Protein AF-A0A925ANL5-F1 (afdb_monomer_lite)

Structure (mmCIF, N/CA/C/O backbone):
data_AF-A0A925ANL5-F1
#
_entry.id   AF-A0A925ANL5-F1
#
loop_
_atom_site.group_PDB
_atom_site.id
_atom_site.type_symbol
_atom_site.label_atom_id
_atom_site.label_alt_id
_atom_site.label_comp_id
_atom_site.label_asym_id
_atom_site.label_entity_id
_atom_site.label_seq_id
_atom_site.pdbx_PDB_ins_code
_atom_site.Cartn_x
_atom_site.Cartn_y
_atom_site.Cartn_z
_atom_site.occupancy
_atom_site.B_iso_or_equiv
_atom_site.auth_seq_id
_atom_site.auth_comp_id
_atom_site.auth_asym_id
_atom_site.auth_atom_id
_atom_site.pdbx_PDB_model_num
ATOM 1 N N . MET A 1 1 ? -43.442 36.228 38.424 1.00 44.41 1 MET A N 1
ATOM 2 C CA . MET A 1 1 ? -43.210 36.503 36.989 1.00 44.41 1 MET A CA 1
ATOM 3 C C . MET A 1 1 ? -42.314 35.406 36.431 1.00 44.41 1 MET A C 1
ATOM 5 O O . MET A 1 1 ? -41.127 35.388 36.725 1.00 44.41 1 MET A O 1
ATOM 9 N N . LEU A 1 2 ? -42.915 34.440 35.733 1.00 44.78 2 LEU A N 1
ATOM 10 C CA . LEU A 1 2 ? -42.250 33.287 35.119 1.00 44.78 2 LEU A CA 1
ATOM 11 C C . LEU A 1 2 ? -41.487 33.746 33.868 1.00 44.78 2 LEU A C 1
ATOM 13 O O . LEU A 1 2 ? -42.100 34.280 32.947 1.00 44.78 2 LEU A O 1
ATOM 17 N N . ARG A 1 3 ? -40.163 33.559 33.829 1.00 46.84 3 ARG A N 1
ATOM 18 C CA . ARG A 1 3 ? -39.360 33.738 32.611 1.00 46.84 3 ARG A CA 1
ATOM 19 C C . ARG A 1 3 ? -39.153 32.372 31.964 1.00 46.84 3 ARG A C 1
ATOM 21 O O . ARG A 1 3 ? -38.512 31.500 32.541 1.00 46.84 3 ARG A O 1
ATOM 28 N N . ALA A 1 4 ? -39.760 32.204 30.794 1.00 45.97 4 ALA A N 1
ATOM 29 C CA . ALA A 1 4 ? -39.640 31.034 29.941 1.00 45.97 4 ALA A CA 1
ATOM 30 C C . ALA A 1 4 ? -38.192 30.872 29.450 1.00 45.97 4 ALA A C 1
ATOM 32 O O . ALA A 1 4 ? -37.615 31.806 28.892 1.00 45.97 4 ALA A O 1
ATOM 33 N N . PHE A 1 5 ? -37.615 29.690 29.655 1.00 49.34 5 PHE A N 1
ATOM 34 C CA . PHE A 1 5 ? -36.382 29.276 28.990 1.00 49.34 5 PHE A CA 1
ATOM 35 C C . PHE A 1 5 ? -36.731 28.787 27.577 1.00 49.34 5 PHE A C 1
ATOM 37 O O . PHE A 1 5 ? -37.639 27.962 27.447 1.00 49.34 5 PHE A O 1
ATOM 44 N N . PRO A 1 6 ? -36.048 29.249 26.515 1.00 53.69 6 PRO A N 1
ATOM 45 C CA . PRO A 1 6 ? -36.236 28.669 25.198 1.00 53.69 6 PRO A CA 1
ATOM 46 C C . PRO A 1 6 ? -35.629 27.262 25.183 1.00 53.69 6 PRO A C 1
ATOM 48 O O . PRO A 1 6 ? -34.429 27.077 25.382 1.00 53.69 6 PRO A O 1
ATOM 51 N N . VAL A 1 7 ? -36.487 26.268 24.962 1.00 54.06 7 VAL A N 1
ATOM 52 C CA . VAL A 1 7 ? -36.108 24.886 24.662 1.00 54.06 7 VAL A CA 1
ATOM 53 C C . VAL A 1 7 ? -35.361 24.899 23.329 1.00 54.06 7 VAL A C 1
ATOM 55 O O . VAL A 1 7 ? -35.961 25.052 22.268 1.00 54.06 7 VAL A O 1
ATOM 58 N N . VAL A 1 8 ? -34.036 24.783 23.385 1.00 48.97 8 VAL A N 1
ATOM 59 C CA . VAL A 1 8 ? -33.203 24.556 22.202 1.00 48.97 8 VAL A CA 1
ATOM 60 C C . VAL A 1 8 ? -33.367 23.089 21.822 1.00 48.97 8 VAL A C 1
ATOM 62 O O . VAL A 1 8 ? -32.787 22.197 22.438 1.00 48.97 8 VAL A O 1
ATOM 65 N N . ILE A 1 9 ? -34.223 22.842 20.836 1.00 57.41 9 ILE A N 1
ATOM 66 C CA . ILE A 1 9 ? -34.395 21.533 20.212 1.00 57.41 9 ILE A CA 1
ATOM 67 C C . ILE A 1 9 ? -33.124 21.255 19.401 1.00 57.41 9 ILE A C 1
ATOM 69 O O . ILE A 1 9 ? -32.882 21.880 18.371 1.00 57.41 9 ILE A O 1
ATOM 73 N N . LEU A 1 10 ? -32.293 20.342 19.902 1.00 51.25 10 LEU A N 1
ATOM 74 C CA . LEU A 1 10 ? -31.183 19.746 19.159 1.00 51.25 10 LEU A CA 1
ATOM 75 C C . LEU A 1 10 ? -31.754 19.020 17.927 1.00 51.25 10 LEU A C 1
ATOM 77 O O . LEU A 1 10 ? -32.623 18.162 18.104 1.00 51.25 10 LEU A O 1
ATOM 81 N N . PRO A 1 11 ? -31.306 19.309 16.692 1.00 48.97 11 PRO A N 1
ATOM 82 C CA . PRO A 1 11 ? -31.678 18.477 15.562 1.00 48.97 11 PRO A CA 1
ATOM 83 C C . PRO A 1 11 ? -30.996 17.114 15.707 1.00 48.97 11 PRO A C 1
ATOM 85 O O . PRO A 1 11 ? -29.787 17.015 15.924 1.00 48.97 11 PRO A O 1
ATOM 88 N N . ALA A 1 12 ? -31.818 16.071 15.623 1.00 44.84 12 ALA A N 1
ATOM 89 C CA . ALA A 1 12 ? -31.419 14.678 15.647 1.00 44.84 12 ALA A CA 1
ATOM 90 C C . ALA A 1 12 ? -30.286 14.405 14.647 1.00 44.84 12 ALA A C 1
ATOM 92 O O . ALA A 1 12 ? -30.310 14.858 13.504 1.00 44.84 12 ALA A O 1
ATOM 93 N N . THR A 1 13 ? -29.297 13.640 15.098 1.00 53.84 13 THR A N 1
ATOM 94 C CA . THR A 1 13 ? -28.204 13.101 14.293 1.00 53.84 13 THR A CA 1
ATOM 95 C C . THR A 1 13 ? -28.765 12.273 13.140 1.00 53.84 13 THR A C 1
ATOM 97 O O . THR A 1 13 ? -29.240 11.152 13.328 1.00 53.84 13 THR A O 1
ATOM 100 N N . GLU A 1 14 ? -28.726 12.846 11.943 1.00 45.47 14 GLU A N 1
ATOM 101 C CA . GLU A 1 14 ? -29.178 12.220 10.710 1.00 45.47 14 GLU A CA 1
ATOM 102 C C . GLU A 1 14 ? -28.151 11.159 10.286 1.00 45.47 14 GLU A C 1
ATOM 104 O O . GLU A 1 14 ? -27.047 11.453 9.817 1.00 45.47 14 GLU A O 1
ATOM 109 N N . HIS A 1 15 ? -28.499 9.896 10.521 1.00 50.53 15 HIS A N 1
ATOM 110 C CA . HIS A 1 15 ? -27.698 8.739 10.152 1.00 50.53 15 HIS A CA 1
ATOM 111 C C . HIS A 1 15 ? -27.702 8.623 8.622 1.00 50.53 15 HIS A C 1
ATOM 113 O O . HIS A 1 15 ? -28.657 8.125 8.032 1.00 50.53 15 HIS A O 1
ATOM 119 N N . ARG A 1 16 ? -26.652 9.112 7.951 1.00 48.06 16 ARG A N 1
ATOM 120 C CA . ARG A 1 16 ? -26.509 8.941 6.497 1.00 48.06 16 ARG A CA 1
ATOM 121 C C . ARG A 1 16 ? -26.263 7.458 6.176 1.00 48.06 16 ARG A C 1
ATOM 123 O O . ARG A 1 16 ? -25.228 6.936 6.599 1.00 48.06 16 ARG A O 1
ATOM 130 N N . PRO A 1 17 ? -27.141 6.766 5.426 1.00 58.94 17 PRO A N 1
ATOM 131 C CA . PRO A 1 17 ? -26.819 5.441 4.917 1.00 58.94 17 PRO A CA 1
ATOM 132 C C . PRO A 1 17 ? -25.753 5.562 3.818 1.00 58.94 17 PRO A C 1
ATOM 134 O O . PRO A 1 17 ? -25.869 6.380 2.904 1.00 58.94 17 PRO A O 1
ATOM 137 N N . LYS A 1 18 ? -24.690 4.755 3.917 1.00 55.00 18 LYS A N 1
ATOM 138 C CA . LYS A 1 18 ? -23.657 4.644 2.875 1.00 55.00 18 LYS A CA 1
ATOM 139 C C . LYS A 1 18 ? -24.292 4.062 1.599 1.00 55.00 18 LYS A C 1
ATOM 141 O O . LYS A 1 18 ? -25.116 3.151 1.714 1.00 55.00 18 LYS A O 1
ATOM 146 N N . PRO A 1 19 ? -23.934 4.549 0.396 1.00 52.97 19 PRO A N 1
ATOM 147 C CA . PRO A 1 19 ? -24.493 4.025 -0.842 1.00 52.97 19 PRO A CA 1
ATOM 148 C C . PRO A 1 19 ? -24.072 2.565 -1.021 1.00 52.97 19 PRO A C 1
ATOM 150 O O . PRO A 1 19 ? -22.887 2.245 -1.112 1.00 52.97 19 PRO A O 1
ATOM 153 N N . VAL A 1 20 ? -25.062 1.677 -1.071 1.00 55.81 20 VAL A N 1
ATOM 154 C CA . VAL A 1 20 ? -24.882 0.291 -1.493 1.00 55.81 20 VAL A CA 1
ATOM 155 C C . VAL A 1 20 ? -24.644 0.333 -2.999 1.00 55.81 20 VAL A C 1
ATOM 157 O O . VAL A 1 20 ? -25.582 0.500 -3.776 1.00 55.81 20 VAL A O 1
ATOM 160 N N . LEU A 1 21 ? -23.377 0.251 -3.412 1.00 49.31 21 LEU A N 1
ATOM 161 C CA . LEU A 1 21 ? -23.023 0.044 -4.812 1.00 49.31 21 LEU A CA 1
ATOM 162 C C . LEU A 1 21 ? -23.597 -1.308 -5.236 1.00 49.31 21 LEU A C 1
ATOM 164 O O . LEU A 1 21 ? -23.159 -2.373 -4.797 1.00 49.31 21 LEU A O 1
ATOM 168 N N . THR A 1 22 ? -24.628 -1.237 -6.067 1.00 54.09 22 THR A N 1
ATOM 169 C CA . THR A 1 22 ? -25.197 -2.351 -6.807 1.00 54.09 22 THR A CA 1
ATOM 170 C C . THR A 1 22 ? -24.072 -3.101 -7.515 1.00 54.09 22 THR A C 1
ATOM 172 O O . THR A 1 22 ? -23.389 -2.562 -8.385 1.00 54.09 22 THR A O 1
ATOM 175 N N . ARG A 1 23 ? -23.868 -4.365 -7.122 1.00 48.88 23 ARG A N 1
ATOM 176 C CA . ARG A 1 23 ? -23.028 -5.325 -7.844 1.00 48.88 23 ARG A CA 1
ATOM 177 C C . ARG A 1 23 ? -23.551 -5.433 -9.275 1.00 48.88 23 ARG A C 1
ATOM 179 O O . ARG A 1 23 ? -24.545 -6.109 -9.521 1.00 48.88 23 ARG A O 1
ATOM 186 N N . ILE A 1 24 ? -22.868 -4.785 -10.212 1.00 52.28 24 ILE A N 1
ATOM 187 C CA . ILE A 1 24 ? -22.976 -5.130 -11.624 1.00 52.28 24 ILE A CA 1
ATOM 188 C C . ILE A 1 24 ? -22.339 -6.511 -11.754 1.00 52.28 24 ILE A C 1
ATOM 190 O O . ILE A 1 24 ? -21.137 -6.689 -11.561 1.00 52.28 24 ILE A O 1
ATOM 194 N N . THR A 1 25 ? -23.179 -7.504 -12.014 1.00 51.38 25 THR A N 1
ATOM 195 C CA . THR A 1 25 ? -22.776 -8.850 -12.396 1.00 51.38 25 THR A CA 1
ATOM 196 C C . THR A 1 25 ? -22.088 -8.770 -13.756 1.00 51.38 25 THR A C 1
ATOM 198 O O . THR A 1 25 ? -22.754 -8.772 -14.790 1.00 51.38 25 THR A O 1
ATOM 201 N N . LEU A 1 26 ? -20.757 -8.663 -13.770 1.00 48.41 26 LEU A N 1
ATOM 202 C CA . LEU A 1 26 ? -19.993 -9.006 -14.962 1.00 48.41 26 LEU A CA 1
ATOM 203 C C . LEU A 1 26 ? -19.898 -10.530 -15.048 1.00 48.41 26 LEU A C 1
ATOM 205 O O . LEU A 1 26 ? -19.370 -11.204 -14.167 1.00 48.41 26 LEU A O 1
ATOM 209 N N . ASN A 1 27 ? -20.481 -11.025 -16.130 1.00 64.75 27 ASN A N 1
ATOM 210 C CA . ASN A 1 27 ? -20.468 -12.394 -16.619 1.00 64.75 27 ASN A CA 1
ATOM 211 C C . ASN A 1 27 ? -19.091 -13.073 -16.448 1.00 64.75 27 ASN A C 1
ATOM 213 O O . ASN A 1 27 ? -18.099 -12.542 -16.952 1.00 64.75 27 ASN A O 1
ATOM 217 N N . PRO A 1 28 ? -19.006 -14.266 -15.835 1.00 59.47 28 PRO A N 1
ATOM 218 C CA . PRO A 1 28 ? -17.816 -15.097 -15.909 1.00 59.47 28 PRO A CA 1
ATOM 219 C C . PRO A 1 28 ? -17.923 -15.966 -17.163 1.00 59.47 28 PRO A C 1
ATOM 221 O O . PRO A 1 28 ? -18.548 -17.021 -17.158 1.00 59.47 28 PRO A O 1
ATOM 224 N N . SER A 1 29 ? -17.360 -15.507 -18.273 1.00 54.62 29 SER A N 1
ATOM 225 C CA . SER A 1 29 ? -17.226 -16.351 -19.458 1.00 54.62 29 SER A CA 1
ATOM 226 C C . SER A 1 29 ? -16.004 -15.930 -20.248 1.00 54.62 29 SER A C 1
ATOM 228 O O . SER A 1 29 ? -16.141 -15.154 -21.184 1.00 54.62 29 SER A O 1
ATOM 230 N N . MET A 1 30 ? -14.839 -16.437 -19.840 1.00 46.59 30 MET A N 1
ATOM 231 C CA . MET A 1 30 ? -13.775 -16.954 -20.714 1.00 46.59 30 MET A CA 1
ATOM 232 C C . MET A 1 30 ? -12.852 -17.836 -19.860 1.00 46.59 30 MET A C 1
ATOM 234 O O . MET A 1 30 ? -11.753 -17.447 -19.472 1.00 46.59 30 MET A O 1
ATOM 238 N N . GLU A 1 31 ? -13.334 -19.037 -19.536 1.00 50.44 31 GLU A N 1
ATOM 239 C CA . GLU A 1 31 ? -12.447 -20.173 -19.297 1.00 50.44 31 GLU A CA 1
ATOM 240 C C . GLU A 1 31 ? -11.739 -20.517 -20.621 1.00 50.44 31 GLU A C 1
ATOM 242 O O . GLU A 1 31 ? -12.367 -20.570 -21.677 1.00 50.44 31 GLU A O 1
ATOM 247 N N . ASN A 1 32 ? -10.436 -20.787 -20.535 1.00 56.06 32 ASN A N 1
ATOM 248 C CA . ASN A 1 32 ? -9.610 -21.449 -21.551 1.00 56.06 32 ASN A CA 1
ATOM 249 C C . ASN A 1 32 ? -9.249 -20.650 -22.817 1.00 56.06 32 ASN A C 1
ATOM 251 O O . ASN A 1 32 ? -9.610 -21.015 -23.932 1.00 56.06 32 ASN A O 1
ATOM 255 N N . ALA A 1 33 ? -8.350 -19.675 -22.660 1.00 44.47 33 ALA A N 1
ATOM 256 C CA . ALA A 1 33 ? -7.337 -19.384 -23.680 1.00 44.47 33 ALA A CA 1
ATOM 257 C C . ALA A 1 33 ? -5.977 -19.914 -23.201 1.00 44.47 33 ALA A C 1
ATOM 259 O O . ALA A 1 33 ? -5.113 -19.218 -22.674 1.00 44.47 33 ALA A O 1
ATOM 260 N N . MET A 1 34 ? -5.873 -21.227 -23.342 1.00 48.62 34 MET A N 1
ATOM 261 C CA . MET A 1 34 ? -4.682 -22.059 -23.323 1.00 48.62 34 MET A CA 1
ATOM 262 C C . MET A 1 34 ? -3.493 -21.401 -24.058 1.00 48.62 34 MET A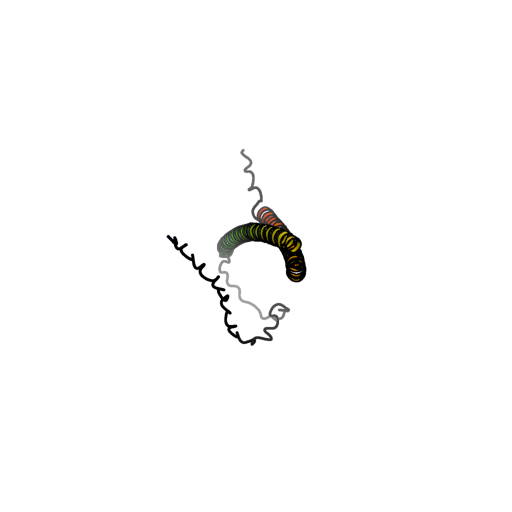 C 1
ATOM 264 O O . MET A 1 34 ? -3.609 -20.963 -25.197 1.00 48.62 34 MET A O 1
ATOM 268 N N . HIS A 1 35 ? -2.352 -21.345 -23.369 1.00 57.38 35 HIS A N 1
ATOM 269 C CA . HIS A 1 35 ? -0.992 -21.034 -23.829 1.00 57.38 35 HIS A CA 1
ATOM 270 C C . HIS A 1 35 ? -0.714 -21.068 -25.353 1.00 57.38 35 HIS A C 1
ATOM 272 O O . HIS A 1 35 ? -0.706 -22.157 -25.928 1.00 57.38 35 HIS A O 1
ATOM 278 N N . PRO A 1 36 ? -0.253 -19.962 -25.973 1.00 54.16 36 PRO A N 1
ATOM 279 C CA . PRO A 1 36 ? 0.431 -20.026 -27.262 1.00 54.16 36 PRO A CA 1
ATOM 280 C C . PRO A 1 36 ? 1.919 -19.658 -27.126 1.00 54.16 36 PRO A C 1
ATOM 282 O O . PRO A 1 36 ? 2.393 -18.750 -27.791 1.00 54.16 36 PRO A O 1
ATOM 285 N N . PHE A 1 37 ? 2.678 -20.317 -26.240 1.00 49.78 37 PHE A N 1
ATOM 286 C CA . PHE A 1 37 ? 4.130 -20.063 -26.123 1.00 49.78 37 PHE A CA 1
ATOM 287 C C . PHE A 1 37 ? 4.958 -21.318 -25.820 1.00 49.78 37 PHE A C 1
ATOM 289 O O . PHE A 1 37 ? 5.888 -21.296 -25.015 1.00 49.78 37 PHE A O 1
ATOM 296 N N . LYS A 1 38 ? 4.628 -22.450 -26.456 1.00 44.91 38 LYS A N 1
ATOM 297 C CA . LYS A 1 38 ? 5.468 -23.655 -26.403 1.00 44.91 38 LYS A CA 1
ATOM 298 C C . LYS A 1 38 ? 5.518 -24.348 -27.772 1.00 44.91 38 LYS A C 1
ATOM 300 O O . LYS A 1 38 ? 4.51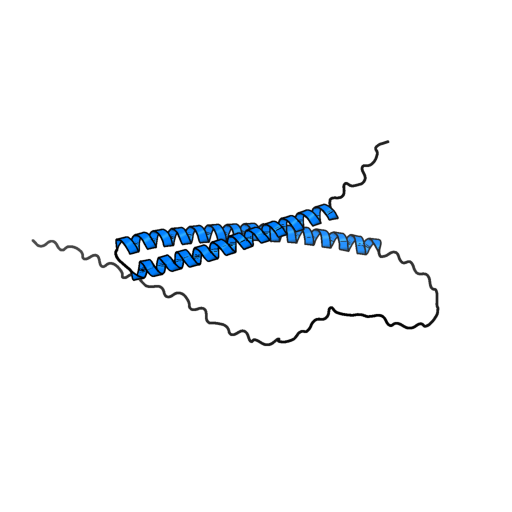1 -24.867 -28.229 1.00 44.91 38 LYS A O 1
ATOM 305 N N . GLN A 1 39 ? 6.734 -24.415 -28.327 1.00 52.22 39 GLN A N 1
ATOM 306 C CA . GLN A 1 39 ? 7.203 -25.307 -29.403 1.00 52.22 39 GLN A CA 1
ATOM 307 C C . GLN A 1 39 ? 6.835 -24.941 -30.858 1.00 52.22 39 GLN A C 1
ATOM 309 O O . GLN A 1 39 ? 5.935 -25.524 -31.450 1.00 52.22 39 GLN A O 1
ATOM 314 N N . ALA A 1 40 ? 7.633 -24.071 -31.488 1.00 43.19 40 ALA A N 1
ATOM 315 C CA . ALA A 1 40 ? 7.819 -24.090 -32.943 1.00 43.19 40 ALA A CA 1
ATOM 316 C C . ALA A 1 40 ? 9.107 -24.872 -33.252 1.00 43.19 40 ALA A C 1
ATOM 318 O O . ALA A 1 40 ? 10.199 -24.313 -33.352 1.00 43.19 40 ALA A O 1
ATOM 319 N N . LEU A 1 41 ? 8.975 -26.197 -33.299 1.00 42.62 41 LEU A N 1
ATOM 320 C CA . LEU A 1 41 ? 10.051 -27.140 -33.579 1.00 42.62 41 LEU A CA 1
ATOM 321 C C . LEU A 1 41 ? 10.109 -27.381 -35.098 1.00 42.62 41 LEU A C 1
ATOM 323 O O . LEU A 1 41 ? 9.201 -27.966 -35.674 1.00 42.62 41 LEU A O 1
ATOM 327 N N . LEU A 1 42 ? 11.167 -26.856 -35.719 1.00 40.03 42 LEU A N 1
ATOM 328 C CA . LEU A 1 42 ? 11.936 -27.427 -36.832 1.00 40.03 42 LEU A CA 1
ATOM 329 C C . LEU A 1 42 ? 11.200 -28.389 -37.798 1.00 40.03 42 LEU A C 1
ATOM 331 O O . LEU A 1 42 ? 11.128 -29.584 -37.528 1.00 40.03 42 LEU A O 1
ATOM 335 N N . ALA A 1 43 ? 10.801 -27.898 -38.980 1.00 45.88 43 ALA A N 1
ATOM 336 C CA . ALA A 1 43 ? 10.735 -28.687 -40.222 1.00 45.88 43 ALA A CA 1
ATOM 337 C C . ALA A 1 43 ? 10.502 -27.787 -41.456 1.00 45.88 43 ALA A C 1
ATOM 339 O O . ALA A 1 43 ? 9.365 -27.467 -41.786 1.00 45.88 43 ALA A O 1
ATOM 340 N N . VAL A 1 44 ? 11.561 -27.416 -42.185 1.00 49.00 44 VAL A N 1
ATOM 341 C CA . VAL A 1 44 ? 11.443 -27.04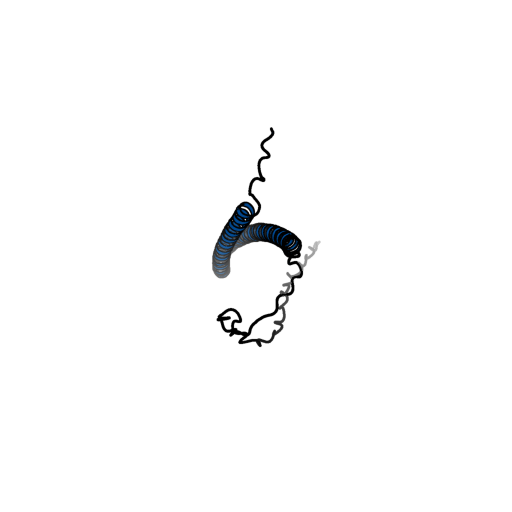5 -43.609 1.00 49.00 44 VAL A CA 1
ATOM 342 C C . VAL A 1 44 ? 12.509 -27.821 -44.369 1.00 49.00 44 VAL A C 1
ATOM 344 O O . VAL A 1 44 ? 13.701 -27.532 -44.288 1.00 49.00 44 VAL A O 1
ATOM 347 N N . ALA A 1 45 ? 12.048 -28.872 -45.043 1.00 44.97 45 ALA A N 1
ATOM 348 C CA . ALA A 1 45 ? 12.833 -29.698 -45.938 1.00 44.97 45 ALA A CA 1
ATOM 349 C C . ALA A 1 45 ? 13.130 -28.951 -47.251 1.00 44.97 45 ALA A C 1
ATOM 351 O O . ALA A 1 45 ? 12.350 -28.138 -47.738 1.00 44.97 45 ALA A O 1
ATOM 352 N N . THR A 1 46 ? 14.303 -29.262 -47.783 1.00 53.19 46 THR A N 1
ATOM 353 C CA . THR A 1 46 ? 15.025 -28.729 -48.944 1.00 53.19 46 THR A CA 1
ATOM 354 C C . THR A 1 46 ? 14.253 -28.634 -50.269 1.00 53.19 46 THR A C 1
ATOM 356 O O . THR A 1 46 ? 13.692 -29.636 -50.705 1.00 53.19 46 THR A O 1
ATOM 359 N N . ALA A 1 47 ? 14.418 -27.517 -50.999 1.00 46.38 47 ALA A N 1
ATOM 360 C CA . ALA A 1 47 ? 14.454 -27.497 -52.472 1.00 46.38 47 ALA A CA 1
ATOM 361 C C . ALA A 1 47 ? 15.177 -26.244 -53.042 1.00 46.38 47 ALA A C 1
ATOM 363 O O . ALA A 1 47 ? 14.619 -25.158 -53.129 1.00 46.38 47 ALA A O 1
ATOM 364 N N . LEU A 1 48 ? 16.457 -26.444 -53.374 1.00 56.75 48 LEU A N 1
ATOM 365 C CA . LEU A 1 48 ? 17.303 -25.859 -54.434 1.00 56.75 48 LEU A CA 1
ATOM 366 C C . LEU A 1 48 ? 16.962 -24.504 -55.137 1.00 56.75 48 LEU A C 1
ATOM 368 O O . LEU A 1 48 ? 16.023 -24.395 -55.916 1.00 56.75 48 LEU A O 1
ATOM 372 N N . THR A 1 49 ? 17.921 -23.569 -55.006 1.00 50.38 49 THR A N 1
ATOM 373 C CA . THR A 1 49 ? 18.537 -22.664 -56.023 1.00 50.38 49 THR A CA 1
ATOM 374 C C . THR A 1 49 ? 17.730 -21.601 -56.789 1.00 50.38 49 THR A C 1
ATOM 376 O O . THR A 1 49 ? 17.117 -21.899 -57.807 1.00 50.38 49 THR A O 1
ATOM 379 N N . MET A 1 50 ? 17.983 -20.324 -56.456 1.00 55.38 50 MET A N 1
ATOM 380 C CA . MET A 1 50 ? 18.343 -19.261 -57.422 1.00 55.38 50 MET A CA 1
ATOM 381 C C . MET A 1 50 ? 18.998 -18.060 -56.693 1.00 55.38 50 MET A C 1
ATOM 383 O O . MET A 1 50 ? 18.436 -17.589 -55.704 1.00 55.38 50 MET A O 1
ATOM 387 N N . PRO A 1 51 ? 20.173 -17.559 -57.132 1.00 62.75 51 PRO A N 1
ATOM 388 C CA . PRO A 1 51 ? 20.833 -16.402 -56.538 1.00 62.75 51 PRO A CA 1
ATOM 389 C C . PRO A 1 51 ? 20.435 -15.116 -57.276 1.00 62.75 51 PRO A C 1
ATOM 391 O O . PRO A 1 51 ? 20.784 -14.933 -58.441 1.00 62.75 51 PRO A O 1
ATOM 394 N N . LEU A 1 52 ? 19.759 -14.190 -56.590 1.00 53.72 52 LEU A N 1
ATOM 395 C CA . LEU A 1 52 ? 19.650 -12.810 -57.058 1.00 53.72 52 LEU A CA 1
ATOM 396 C C . LEU A 1 52 ? 19.930 -11.844 -55.909 1.00 53.72 52 LEU A C 1
ATOM 398 O O . LEU A 1 52 ? 19.163 -11.706 -54.958 1.00 53.72 52 LEU A O 1
ATOM 402 N N . ALA A 1 53 ? 21.091 -11.211 -56.022 1.00 53.91 53 ALA A N 1
ATOM 403 C CA . ALA A 1 53 ? 21.572 -10.156 -55.164 1.00 53.91 53 ALA A CA 1
ATOM 404 C C . ALA A 1 53 ? 20.650 -8.931 -55.239 1.00 53.91 53 ALA A C 1
ATOM 406 O O . ALA A 1 53 ? 20.630 -8.248 -56.257 1.00 53.91 53 ALA A O 1
ATOM 407 N N . TRP A 1 54 ? 19.965 -8.624 -54.137 1.00 55.53 54 TRP A N 1
ATOM 408 C CA . TRP A 1 54 ? 19.544 -7.268 -53.785 1.00 55.53 54 TRP A CA 1
ATOM 409 C C . TRP A 1 54 ? 19.770 -7.068 -52.284 1.00 55.53 54 TRP A C 1
ATOM 411 O O . TRP A 1 54 ? 19.020 -7.552 -51.445 1.00 55.53 54 TRP A O 1
ATOM 421 N N . ALA A 1 55 ? 20.898 -6.420 -51.994 1.00 51.59 55 ALA A N 1
ATOM 422 C CA . ALA A 1 55 ? 21.149 -5.511 -50.880 1.00 51.59 55 ALA A CA 1
ATOM 423 C C . ALA A 1 55 ? 20.291 -5.691 -49.610 1.00 51.59 55 ALA A C 1
ATOM 425 O O . ALA A 1 55 ? 19.275 -5.024 -49.422 1.00 51.59 55 ALA A O 1
ATOM 426 N N . GLN A 1 56 ? 20.778 -6.508 -48.674 1.00 48.50 56 GLN A N 1
ATOM 427 C CA . GLN A 1 56 ? 20.409 -6.388 -47.264 1.00 48.50 56 GLN A CA 1
ATOM 428 C C . GLN A 1 56 ? 21.119 -5.167 -46.669 1.00 48.50 56 GLN A C 1
ATOM 430 O O . GLN A 1 56 ? 22.247 -5.243 -46.188 1.00 48.50 56 GLN A O 1
ATOM 435 N N . SER A 1 57 ? 20.474 -4.009 -46.742 1.00 51.34 57 SER A N 1
ATOM 436 C CA . SER A 1 57 ? 20.901 -2.812 -46.015 1.00 51.34 57 SER A CA 1
ATOM 437 C C . SER A 1 57 ? 19.693 -2.041 -45.488 1.00 51.34 57 SER A C 1
ATOM 439 O O . SER A 1 57 ? 19.546 -0.844 -45.711 1.00 51.34 57 SER A O 1
ATOM 441 N N . THR A 1 58 ? 18.820 -2.732 -44.750 1.00 50.38 58 THR A N 1
ATOM 442 C CA . THR A 1 58 ? 17.743 -2.106 -43.956 1.00 50.38 58 THR A CA 1
ATOM 443 C C . THR A 1 58 ? 17.834 -2.387 -42.454 1.00 50.38 58 THR A C 1
ATOM 445 O O . THR A 1 58 ? 17.111 -1.764 -41.678 1.00 50.38 58 THR A O 1
ATOM 448 N N . ASP A 1 59 ? 18.762 -3.232 -41.998 1.00 51.62 59 ASP A N 1
ATOM 449 C CA . ASP A 1 59 ? 18.793 -3.660 -40.592 1.00 51.62 59 ASP A CA 1
ATOM 450 C C . ASP A 1 59 ? 19.292 -2.575 -39.625 1.00 51.62 59 ASP A C 1
ATOM 452 O O . ASP A 1 59 ? 18.841 -2.502 -38.484 1.00 51.62 59 ASP A O 1
ATOM 456 N N . VAL A 1 60 ? 20.153 -1.653 -40.069 1.00 53.06 60 VAL A N 1
ATOM 457 C CA . VAL A 1 60 ? 20.744 -0.618 -39.191 1.00 53.06 60 VAL A CA 1
ATOM 458 C C . VAL A 1 60 ? 19.749 0.487 -38.795 1.00 53.06 60 VAL A C 1
ATOM 460 O O . VAL A 1 60 ? 19.822 1.015 -37.685 1.00 53.06 60 VAL A O 1
ATOM 463 N N . THR A 1 61 ? 18.794 0.844 -39.660 1.00 52.88 61 THR A N 1
ATOM 464 C CA . THR A 1 61 ? 17.804 1.898 -39.353 1.00 52.88 61 THR A CA 1
ATOM 465 C C . THR A 1 61 ? 16.620 1.352 -38.549 1.00 52.88 61 THR A C 1
ATOM 467 O O . THR A 1 61 ? 16.135 2.039 -37.643 1.00 52.88 61 THR A O 1
ATOM 470 N N . SER A 1 62 ? 16.202 0.105 -38.810 1.00 59.25 62 SER A N 1
ATOM 471 C CA . SER A 1 62 ? 15.172 -0.581 -38.010 1.00 59.25 62 SER A CA 1
ATOM 472 C C . SER A 1 62 ? 15.646 -0.821 -36.575 1.00 59.25 62 SER A C 1
ATOM 474 O O . SER A 1 62 ? 14.960 -0.424 -35.637 1.00 59.25 62 SER A O 1
ATOM 476 N N . THR A 1 63 ? 16.862 -1.344 -36.388 1.00 61.16 63 THR A N 1
ATOM 477 C CA . THR A 1 63 ? 17.427 -1.609 -35.049 1.00 61.16 63 THR A CA 1
ATOM 478 C C . THR A 1 63 ? 17.658 -0.339 -34.229 1.00 61.16 63 THR A C 1
ATOM 480 O O . THR A 1 63 ? 17.404 -0.323 -33.028 1.00 61.16 63 THR A O 1
ATOM 483 N N . ARG A 1 64 ? 18.077 0.772 -34.855 1.00 61.81 64 ARG A N 1
ATOM 484 C CA . ARG A 1 64 ? 18.255 2.054 -34.149 1.00 61.81 64 ARG A CA 1
ATOM 485 C C . ARG A 1 64 ? 16.931 2.680 -33.712 1.00 61.81 64 ARG A C 1
ATOM 487 O O . ARG A 1 64 ? 16.879 3.319 -32.663 1.00 61.81 64 ARG A O 1
ATOM 494 N N . THR A 1 65 ? 15.877 2.509 -34.509 1.00 64.81 65 THR A N 1
ATOM 495 C CA . THR A 1 65 ? 14.531 2.978 -34.154 1.00 64.81 65 THR A CA 1
ATOM 496 C C . THR A 1 65 ? 13.964 2.137 -33.010 1.00 64.81 65 THR A C 1
ATOM 498 O O . THR A 1 65 ? 13.505 2.717 -32.028 1.00 64.81 65 THR A O 1
ATOM 501 N N . GLN A 1 66 ? 14.106 0.809 -33.080 1.00 69.00 66 GLN A N 1
ATOM 502 C CA . GLN A 1 66 ? 13.678 -0.142 -32.043 1.00 69.00 66 GLN A CA 1
ATOM 503 C C . GLN A 1 66 ? 14.392 0.081 -30.698 1.00 69.00 66 GLN A C 1
ATOM 505 O O . GLN A 1 66 ? 13.736 0.280 -29.680 1.00 69.00 66 GLN A O 1
ATOM 510 N N . ALA A 1 67 ? 15.720 0.228 -30.695 1.00 70.44 67 ALA A N 1
ATOM 511 C CA . ALA A 1 67 ? 16.465 0.525 -29.467 1.00 70.44 67 ALA A CA 1
ATOM 512 C C . ALA A 1 67 ? 16.079 1.885 -28.843 1.00 70.44 67 ALA A C 1
ATOM 514 O O . ALA A 1 67 ? 16.181 2.092 -27.636 1.00 70.44 67 ALA A O 1
ATOM 515 N N . SER A 1 68 ? 15.635 2.849 -29.660 1.00 73.81 68 SER A N 1
ATOM 516 C CA . SER A 1 68 ? 15.190 4.158 -29.166 1.00 73.81 68 SER A CA 1
ATOM 517 C C . SER A 1 68 ? 13.783 4.130 -28.562 1.00 73.81 68 SER A C 1
ATOM 519 O O . SER A 1 68 ? 13.478 4.968 -27.710 1.00 73.81 68 SER A O 1
ATOM 521 N N . THR A 1 69 ? 12.927 3.203 -29.006 1.00 82.12 69 THR A N 1
ATOM 522 C CA . THR A 1 69 ? 11.590 2.988 -28.441 1.00 82.12 69 THR A CA 1
ATOM 523 C C . THR A 1 69 ? 11.673 2.200 -27.142 1.00 82.12 69 THR A C 1
ATOM 525 O O . THR A 1 69 ? 11.126 2.674 -26.151 1.00 82.12 69 THR A O 1
ATOM 528 N N . GLU A 1 70 ? 12.466 1.127 -27.103 1.00 81.00 70 GLU A N 1
ATOM 529 C CA . GLU A 1 70 ? 12.723 0.325 -25.894 1.00 81.00 70 GLU A CA 1
ATOM 530 C C . GLU A 1 70 ? 13.286 1.207 -24.766 1.00 81.00 70 GLU A C 1
ATOM 532 O O . GLU A 1 70 ? 12.713 1.302 -23.686 1.00 81.00 70 GLU A O 1
ATOM 537 N N . GLN A 1 71 ? 14.286 2.049 -25.060 1.00 84.44 71 GLN A N 1
ATOM 538 C CA . GLN A 1 71 ? 14.833 2.980 -24.064 1.00 84.44 71 GLN A CA 1
ATOM 539 C C . GLN A 1 71 ? 13.797 3.976 -23.503 1.00 84.44 71 GLN A C 1
ATOM 541 O O . GLN A 1 71 ? 13.931 4.473 -22.375 1.00 84.44 71 GLN A O 1
ATOM 546 N N . ARG A 1 72 ? 12.798 4.371 -24.304 1.00 86.31 72 ARG A N 1
ATOM 547 C CA . ARG A 1 72 ? 11.723 5.268 -23.848 1.00 86.31 72 ARG A CA 1
ATOM 548 C C . ARG A 1 72 ? 10.727 4.525 -22.967 1.00 86.31 72 ARG A C 1
ATOM 550 O O . ARG A 1 72 ? 10.234 5.139 -22.019 1.00 86.31 72 ARG A O 1
ATOM 557 N N . GLU A 1 73 ? 10.459 3.265 -23.282 1.00 87.56 73 GLU A N 1
ATOM 558 C CA . GLU A 1 73 ? 9.605 2.366 -22.508 1.00 87.56 73 GLU A CA 1
ATOM 559 C C . GLU A 1 73 ? 10.239 2.074 -21.144 1.00 87.56 73 GLU A C 1
ATOM 561 O O . GLU A 1 73 ? 9.633 2.427 -20.135 1.00 87.56 73 GLU A O 1
ATOM 566 N N . ASP A 1 74 ? 11.516 1.688 -21.083 1.00 86.12 74 ASP A N 1
ATOM 567 C CA . ASP A 1 74 ? 12.218 1.441 -19.810 1.00 86.12 74 ASP A CA 1
ATOM 568 C C . ASP A 1 74 ? 12.231 2.681 -18.898 1.00 86.12 74 ASP A C 1
ATOM 570 O O . ASP A 1 74 ? 12.082 2.629 -17.674 1.00 86.12 74 ASP A O 1
ATOM 574 N N . ARG A 1 75 ? 12.393 3.874 -19.490 1.00 88.25 75 ARG A N 1
ATOM 575 C CA . ARG A 1 75 ? 12.315 5.144 -18.745 1.00 88.25 75 ARG A CA 1
ATOM 576 C C . ARG A 1 75 ? 10.915 5.432 -18.224 1.00 88.25 75 ARG A C 1
ATOM 578 O O . ARG A 1 75 ? 10.790 6.178 -17.247 1.00 88.25 75 ARG A O 1
ATOM 585 N N . ARG A 1 76 ? 9.884 4.968 -18.924 1.00 91.25 76 ARG A N 1
ATOM 586 C CA . ARG A 1 76 ? 8.492 5.117 -18.516 1.00 91.25 76 ARG A CA 1
ATOM 587 C C . ARG A 1 76 ? 8.186 4.158 -17.372 1.00 91.25 76 ARG A C 1
ATOM 589 O O . ARG A 1 76 ? 7.681 4.640 -16.364 1.00 91.25 76 ARG A O 1
ATOM 596 N N . GLU A 1 77 ? 8.595 2.900 -17.473 1.00 88.19 77 GLU A N 1
ATOM 597 C CA . GLU A 1 77 ? 8.444 1.896 -16.412 1.00 88.19 77 GLU A CA 1
ATOM 598 C C . GLU A 1 77 ? 9.093 2.366 -15.104 1.00 88.19 77 GLU A C 1
ATOM 600 O O . GLU A 1 77 ? 8.413 2.513 -14.097 1.00 88.19 77 GLU A O 1
ATOM 605 N N . ILE A 1 78 ? 10.348 2.838 -15.133 1.00 88.44 78 ILE A N 1
ATOM 606 C CA . ILE A 1 78 ? 11.016 3.396 -13.935 1.00 88.44 78 ILE A CA 1
ATOM 607 C C . ILE A 1 78 ? 10.233 4.571 -13.306 1.00 88.44 78 ILE A C 1
ATOM 609 O O . ILE A 1 78 ? 10.325 4.832 -12.098 1.00 88.44 78 ILE A O 1
ATOM 613 N N . ARG A 1 79 ? 9.505 5.359 -14.110 1.00 92.69 79 ARG A N 1
ATOM 614 C CA . ARG A 1 79 ? 8.665 6.453 -13.591 1.00 92.69 79 ARG A CA 1
ATOM 615 C C . ARG A 1 79 ? 7.385 5.925 -12.956 1.00 92.69 79 ARG A C 1
ATOM 617 O O . ARG A 1 79 ? 6.956 6.519 -11.965 1.00 92.69 79 ARG A O 1
ATOM 624 N N . GLU A 1 80 ? 6.799 4.882 -13.531 1.00 91.75 80 GLU A N 1
ATOM 625 C CA . GLU A 1 80 ? 5.622 4.187 -13.012 1.00 91.75 80 GLU A CA 1
ATOM 626 C C . GLU A 1 80 ? 5.975 3.495 -11.683 1.00 91.75 80 GLU A C 1
ATOM 628 O O . GLU A 1 80 ? 5.405 3.884 -10.664 1.00 91.75 80 GLU A O 1
ATOM 633 N N . ASP A 1 81 ? 7.051 2.704 -11.620 1.00 89.06 81 ASP A N 1
ATOM 634 C CA . ASP A 1 81 ? 7.578 2.092 -10.384 1.00 89.06 81 ASP A CA 1
ATOM 635 C C . ASP A 1 81 ? 7.799 3.136 -9.270 1.00 89.06 81 ASP A C 1
ATOM 637 O O . ASP A 1 81 ? 7.492 2.961 -8.087 1.00 89.06 81 ASP A O 1
ATOM 641 N N . ARG A 1 82 ? 8.348 4.306 -9.631 1.00 91.88 82 ARG A N 1
ATOM 642 C CA . ARG A 1 82 ? 8.584 5.390 -8.665 1.00 91.88 82 ARG A CA 1
ATOM 643 C C . ARG A 1 82 ? 7.280 5.988 -8.137 1.00 91.88 82 ARG A C 1
ATOM 645 O O . ARG A 1 82 ? 7.268 6.506 -7.012 1.00 91.88 82 ARG A O 1
ATOM 652 N N . ARG A 1 83 ? 6.231 6.001 -8.957 1.00 93.94 83 ARG A N 1
ATOM 653 C CA . ARG A 1 83 ? 4.901 6.460 -8.567 1.00 93.94 83 ARG A CA 1
ATOM 654 C C . ARG A 1 83 ? 4.256 5.450 -7.625 1.00 93.94 83 ARG A C 1
ATOM 656 O O . ARG A 1 83 ? 3.816 5.877 -6.566 1.00 93.94 83 ARG A O 1
ATOM 663 N N . GLU A 1 84 ? 4.322 4.162 -7.927 1.00 91.38 84 GLU A N 1
ATOM 664 C CA . GLU A 1 84 ? 3.806 3.090 -7.063 1.00 91.38 84 GLU A CA 1
ATOM 665 C C . GLU A 1 84 ? 4.440 3.143 -5.667 1.00 91.38 84 GLU A C 1
ATOM 667 O O . GLU A 1 84 ? 3.743 3.288 -4.664 1.00 91.38 84 GLU A O 1
ATOM 672 N N . VAL A 1 85 ? 5.773 3.260 -5.585 1.00 91.81 85 VAL A N 1
ATOM 673 C CA . VAL A 1 85 ? 6.481 3.449 -4.302 1.00 91.81 85 VAL A CA 1
ATOM 674 C C . VAL A 1 85 ? 6.012 4.700 -3.542 1.00 91.81 85 VAL A C 1
ATOM 676 O O . VAL A 1 85 ? 6.114 4.770 -2.310 1.00 91.81 85 VAL A O 1
ATOM 679 N N . ARG A 1 86 ? 5.602 5.757 -4.250 1.00 94.31 86 ARG A N 1
ATOM 680 C CA . ARG A 1 86 ? 5.093 6.985 -3.624 1.00 94.31 86 ARG A CA 1
ATOM 681 C C . ARG A 1 86 ? 3.670 6.781 -3.116 1.00 94.31 86 ARG A C 1
ATOM 683 O O . ARG A 1 86 ? 3.394 7.232 -2.004 1.00 94.31 86 ARG A O 1
ATOM 690 N N . ASP A 1 87 ? 2.829 6.141 -3.909 1.00 93.94 87 ASP A N 1
ATOM 691 C CA . ASP A 1 87 ? 1.420 5.922 -3.612 1.00 93.94 87 ASP A CA 1
ATOM 692 C C . ASP A 1 87 ? 1.287 4.929 -2.445 1.00 93.94 87 ASP A C 1
ATOM 694 O O . ASP A 1 87 ? 0.697 5.293 -1.429 1.00 93.94 87 ASP A O 1
ATOM 698 N N . GLY A 1 88 ? 2.031 3.816 -2.447 1.00 92.00 88 GLY A N 1
ATOM 699 C CA . GLY A 1 88 ? 2.068 2.884 -1.310 1.00 92.00 88 GLY A CA 1
ATOM 700 C C . GLY A 1 88 ? 2.644 3.497 -0.022 1.00 92.00 88 GLY A C 1
ATOM 701 O O . GLY A 1 88 ? 2.254 3.163 1.094 1.00 92.00 88 GLY A O 1
ATOM 702 N N . LYS A 1 89 ? 3.545 4.491 -0.110 1.00 93.31 89 LYS A N 1
ATOM 703 C CA . LYS A 1 89 ? 3.938 5.277 1.085 1.00 93.31 89 LYS A CA 1
ATOM 704 C C . LYS A 1 89 ? 2.801 6.152 1.614 1.00 93.31 89 LYS A C 1
ATOM 706 O O . LYS A 1 89 ? 2.848 6.527 2.788 1.00 93.31 89 LYS A O 1
ATOM 711 N N . GLY A 1 90 ? 1.884 6.565 0.746 1.00 94.50 90 GLY A N 1
ATOM 712 C CA . GLY A 1 90 ? 0.655 7.261 1.104 1.00 94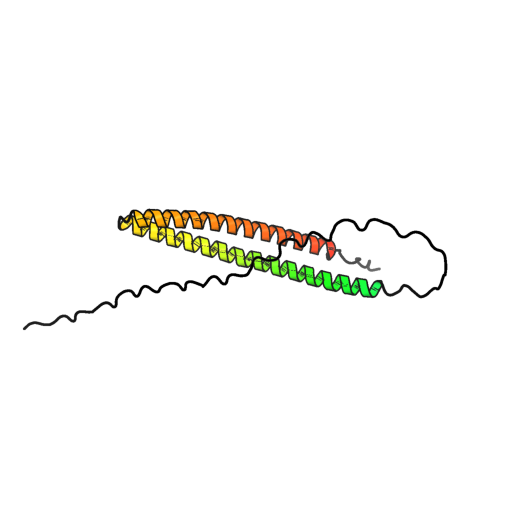.50 90 GLY A CA 1
ATOM 713 C C . GLY A 1 90 ? -0.279 6.346 1.886 1.00 94.50 90 GLY A C 1
ATOM 714 O O . GLY A 1 90 ? -0.670 6.721 2.988 1.00 94.50 90 GLY A O 1
ATOM 715 N N . GLU A 1 91 ? -0.517 5.138 1.380 1.00 92.44 91 GLU A N 1
ATOM 716 C CA . GLU A 1 91 ? -1.359 4.108 2.013 1.00 92.44 91 GLU A CA 1
ATOM 717 C C . GLU A 1 91 ? -0.834 3.748 3.413 1.00 92.44 91 GLU A C 1
ATOM 719 O O . GLU A 1 91 ? -1.497 4.015 4.411 1.00 92.44 91 GLU A O 1
ATOM 724 N N . VAL A 1 92 ? 0.464 3.434 3.544 1.00 94.19 92 VAL A N 1
ATOM 725 C CA . VAL A 1 92 ? 1.122 3.209 4.853 1.00 94.19 92 VAL A CA 1
ATOM 726 C C . VAL A 1 92 ? 0.917 4.362 5.850 1.00 94.19 92 VAL A C 1
ATOM 728 O O . VAL A 1 92 ? 0.946 4.159 7.070 1.00 94.19 92 VAL A O 1
ATOM 731 N N . ARG A 1 93 ? 0.827 5.611 5.376 1.00 95.06 93 ARG A N 1
ATOM 732 C CA . ARG A 1 93 ? 0.578 6.770 6.251 1.00 95.06 93 ARG A CA 1
ATOM 733 C C . ARG A 1 93 ? -0.885 6.857 6.661 1.00 95.06 93 ARG A C 1
ATOM 735 O O . ARG A 1 93 ? -1.136 7.281 7.788 1.00 95.06 93 ARG A O 1
ATOM 742 N N . GLN A 1 94 ? -1.792 6.507 5.760 1.00 94.56 94 GLN A N 1
ATOM 743 C CA . GLN A 1 94 ? -3.221 6.463 6.010 1.00 94.56 94 GLN A CA 1
ATOM 744 C C . GLN A 1 94 ? -3.547 5.377 7.037 1.00 94.56 94 GLN A C 1
ATOM 746 O O . GLN A 1 94 ? -4.025 5.730 8.109 1.00 94.56 94 GLN A O 1
ATOM 751 N N . ASP A 1 95 ? -3.101 4.139 6.836 1.00 92.94 95 ASP A N 1
ATOM 752 C CA . ASP A 1 95 ? -3.319 3.037 7.785 1.00 92.94 95 ASP A CA 1
ATOM 753 C C . ASP A 1 95 ? -2.812 3.365 9.190 1.00 92.94 95 ASP A C 1
ATOM 755 O O . ASP A 1 95 ? -3.439 3.087 10.209 1.00 92.94 95 ASP A O 1
ATOM 759 N N . ARG A 1 96 ? -1.644 4.012 9.279 1.00 95.12 96 ARG A N 1
ATOM 760 C CA . ARG A 1 96 ? -1.099 4.458 10.570 1.00 95.12 96 ARG A CA 1
ATOM 761 C C . ARG A 1 96 ? -1.987 5.484 11.259 1.00 95.12 96 ARG A C 1
ATOM 763 O O . ARG A 1 96 ? -1.984 5.538 12.490 1.00 95.12 96 ARG A O 1
ATOM 770 N N . ARG A 1 97 ? -2.637 6.353 10.488 1.00 96.31 97 ARG A N 1
ATOM 771 C CA . ARG A 1 97 ? -3.559 7.358 11.011 1.00 96.31 97 ARG A CA 1
ATOM 772 C C . ARG A 1 97 ? -4.850 6.694 11.473 1.00 96.31 97 ARG A C 1
ATOM 774 O O . ARG A 1 97 ? -5.316 7.052 12.549 1.00 96.31 97 ARG A O 1
ATOM 781 N N . ASP A 1 98 ? -5.346 5.731 10.713 1.00 94.19 98 ASP A N 1
ATOM 782 C CA . ASP A 1 98 ? -6.589 5.021 11.007 1.00 94.19 98 ASP A CA 1
ATOM 783 C C . ASP A 1 98 ? -6.416 4.179 12.282 1.00 94.19 98 ASP A C 1
ATOM 785 O O . ASP A 1 98 ? -7.076 4.456 13.276 1.00 94.19 98 ASP A O 1
ATOM 789 N N . ILE A 1 99 ? -5.348 3.374 12.390 1.00 94.56 99 ILE A N 1
ATOM 790 C CA . ILE A 1 99 ? -4.999 2.651 13.636 1.00 94.56 99 ILE A CA 1
ATOM 791 C C . ILE A 1 99 ? -4.891 3.591 14.849 1.00 94.56 99 ILE A C 1
ATOM 793 O O . ILE A 1 99 ? -5.190 3.211 15.987 1.00 94.56 99 ILE A O 1
ATOM 797 N N . TYR A 1 100 ? -4.376 4.807 14.648 1.00 95.81 100 TYR A N 1
ATOM 798 C CA . TYR A 1 100 ? -4.263 5.787 15.725 1.00 95.81 100 TYR A CA 1
ATOM 799 C C . TYR A 1 100 ? -5.630 6.330 16.156 1.00 95.81 100 TYR A C 1
ATOM 801 O O . TYR A 1 100 ? -5.826 6.580 17.348 1.00 95.81 100 TYR A O 1
ATOM 809 N N . GLN A 1 101 ? -6.550 6.506 15.210 1.00 95.56 101 GLN A N 1
ATOM 810 C CA . GLN A 1 101 ? -7.924 6.907 15.473 1.00 95.56 101 GLN A CA 1
ATOM 811 C C . GLN A 1 101 ? -8.668 5.801 16.234 1.00 95.56 101 GLN A C 1
ATOM 813 O O . GLN A 1 101 ? -9.101 6.0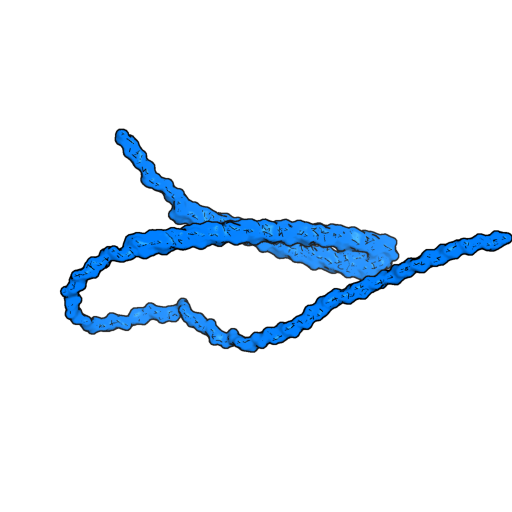59 17.355 1.00 95.56 101 GLN A O 1
ATOM 818 N N . ASP A 1 102 ? -8.631 4.560 15.749 1.00 93.75 102 ASP A N 1
ATOM 819 C CA . ASP A 1 102 ? -9.245 3.398 16.413 1.00 93.75 102 ASP A CA 1
ATOM 820 C C . ASP A 1 102 ? -8.667 3.198 17.827 1.00 93.75 102 ASP A C 1
ATOM 822 O O . ASP A 1 102 ? -9.348 2.865 18.793 1.00 93.75 102 ASP A O 1
ATOM 826 N N . SER A 1 103 ? -7.372 3.482 18.017 1.00 93.94 103 SER A N 1
ATOM 827 C CA . SER A 1 103 ? -6.745 3.443 19.347 1.00 93.94 103 SER A CA 1
ATOM 828 C C . SER A 1 103 ? -7.303 4.499 20.309 1.00 93.94 103 SER A C 1
ATOM 830 O O . SER A 1 103 ? -7.354 4.261 21.521 1.00 93.94 103 SER A O 1
ATOM 832 N N . ARG A 1 104 ? -7.694 5.676 19.805 1.00 96.25 104 ARG A N 1
ATOM 833 C CA . ARG A 1 104 ? -8.373 6.703 20.611 1.00 96.25 104 ARG A CA 1
ATOM 834 C C . ARG A 1 104 ? -9.806 6.298 20.911 1.00 96.25 104 ARG A C 1
ATOM 836 O O . ARG A 1 104 ? -10.257 6.516 22.036 1.00 96.25 104 ARG A O 1
ATOM 843 N N . ASP A 1 105 ? -10.492 5.706 19.949 1.00 94.12 105 ASP A N 1
ATOM 844 C CA . ASP A 1 105 ? -11.885 5.290 20.091 1.00 94.12 105 ASP A CA 1
ATOM 845 C C . ASP A 1 105 ? -11.991 4.090 21.046 1.00 94.12 105 ASP A C 1
ATOM 847 O O . ASP A 1 105 ? -12.792 4.112 21.982 1.00 94.12 105 ASP A O 1
ATOM 851 N N . LEU A 1 106 ? -11.022 3.168 21.010 1.00 95.50 106 LEU A N 1
ATOM 852 C CA . LEU A 1 106 ? -10.819 2.131 22.028 1.00 95.50 106 LEU A CA 1
ATOM 853 C C . LEU A 1 106 ? -10.679 2.709 23.445 1.00 95.50 106 LEU A C 1
ATOM 855 O O . LEU A 1 106 ? -11.211 2.154 24.413 1.00 95.50 106 LEU A O 1
ATOM 859 N N . TYR A 1 107 ? -9.913 3.794 23.597 1.00 95.56 107 TYR A N 1
ATOM 860 C CA . TYR A 1 107 ? -9.729 4.441 24.896 1.00 95.56 107 TYR A CA 1
ATOM 861 C C . TYR A 1 107 ? -11.032 5.083 25.392 1.00 95.56 107 TYR A C 1
ATOM 863 O O . TYR A 1 107 ? -11.351 4.965 26.578 1.00 95.56 107 TYR A O 1
ATOM 871 N N . GLN A 1 108 ? -11.795 5.712 24.495 1.00 95.62 108 GLN A N 1
ATOM 872 C CA . GLN A 1 108 ? -13.104 6.294 24.799 1.00 95.62 108 GLN A CA 1
ATOM 873 C C . GLN A 1 108 ? -14.119 5.215 25.194 1.00 95.62 108 GLN A C 1
ATOM 875 O O . GLN A 1 108 ? -14.647 5.273 26.304 1.00 95.62 108 GLN A O 1
ATOM 880 N N . ALA A 1 109 ? -14.278 4.163 24.386 1.00 94.25 109 ALA A N 1
ATOM 881 C CA . ALA A 1 109 ? -15.171 3.041 24.677 1.00 94.25 109 ALA A CA 1
ATOM 882 C C . ALA A 1 109 ? -14.834 2.373 26.021 1.00 94.25 109 ALA A C 1
ATOM 884 O O . ALA A 1 109 ? -15.713 2.065 26.828 1.00 94.25 109 ALA A O 1
ATOM 885 N N . ARG A 1 110 ? -13.536 2.218 26.334 1.00 95.44 110 ARG A N 1
ATOM 886 C CA . ARG A 1 110 ? -13.094 1.707 27.641 1.00 95.44 110 ARG A CA 1
ATOM 887 C C . ARG A 1 110 ? -13.494 2.635 28.790 1.00 95.44 110 ARG A C 1
ATOM 889 O O . ARG A 1 110 ? -13.847 2.135 29.857 1.00 95.44 110 ARG A O 1
ATOM 896 N N . ARG A 1 111 ? -13.396 3.953 28.607 1.00 95.50 111 ARG A N 1
ATOM 897 C CA . ARG A 1 111 ? -13.767 4.949 29.624 1.00 95.50 111 ARG A CA 1
ATOM 898 C C . ARG A 1 111 ? -15.276 4.971 29.868 1.00 95.50 111 ARG A C 1
ATOM 900 O O . ARG A 1 111 ? -15.695 5.136 31.008 1.00 95.50 111 ARG A O 1
ATOM 907 N N . GLU A 1 112 ? -16.062 4.786 28.816 1.00 94.62 112 GLU A N 1
ATOM 908 C CA . GLU A 1 112 ? -17.527 4.726 28.863 1.00 94.62 112 GLU A CA 1
ATOM 909 C C . GLU A 1 112 ? -18.050 3.371 29.365 1.00 94.62 112 GLU A C 1
ATOM 911 O O . GLU A 1 112 ? -19.212 3.250 29.741 1.00 94.62 112 GLU A O 1
ATOM 916 N N . GLY A 1 113 ? -17.181 2.357 29.440 1.00 94.44 113 GLY A N 1
ATOM 917 C CA . GLY A 1 113 ? -17.537 1.013 29.892 1.00 94.44 113 GLY A CA 1
ATOM 918 C C . GLY A 1 113 ? -18.222 0.165 28.818 1.00 94.44 113 GLY A C 1
ATOM 919 O O . GLY A 1 113 ? -18.750 -0.904 29.139 1.00 94.44 113 GLY A O 1
ATOM 920 N N . ASP A 1 114 ? -18.185 0.596 27.556 1.00 95.44 114 ASP A N 1
ATOM 921 C CA . ASP A 1 114 ? -18.734 -0.153 26.433 1.00 95.44 114 ASP A CA 1
ATOM 922 C C . ASP A 1 114 ? -17.813 -1.319 26.051 1.00 95.44 114 ASP A C 1
ATOM 924 O O . ASP A 1 114 ? -16.811 -1.189 25.344 1.00 95.44 114 ASP A O 1
ATOM 928 N N . LYS A 1 115 ? -18.169 -2.511 26.532 1.00 94.44 115 LYS A N 1
ATOM 929 C CA . LYS A 1 115 ? -17.433 -3.744 26.233 1.00 94.44 115 LYS A CA 1
ATOM 930 C C . LYS A 1 115 ? -17.551 -4.153 24.766 1.00 94.44 115 LYS A C 1
ATOM 932 O O . LYS A 1 115 ? -16.627 -4.796 24.275 1.00 94.44 115 LYS A O 1
ATOM 937 N N . ALA A 1 116 ? -18.662 -3.835 24.099 1.00 94.62 116 ALA A N 1
ATOM 938 C CA . ALA A 1 116 ? -18.868 -4.196 22.702 1.00 94.62 116 ALA A CA 1
ATOM 939 C C . ALA A 1 116 ? -18.002 -3.311 21.800 1.00 94.62 116 ALA A C 1
ATOM 941 O O . ALA A 1 116 ? -17.225 -3.852 21.013 1.00 94.62 116 ALA A O 1
ATOM 942 N N . GLY A 1 117 ? -18.033 -1.991 22.013 1.00 93.00 117 GLY A N 1
ATOM 943 C CA . GLY A 1 117 ? -17.136 -1.040 21.356 1.00 93.00 117 GLY A CA 1
ATOM 944 C C . GLY A 1 117 ? -15.670 -1.420 21.547 1.00 93.00 117 GLY A C 1
ATOM 945 O O . GLY A 1 117 ? -14.944 -1.595 20.580 1.00 93.00 117 GLY A O 1
ATOM 946 N N . VAL A 1 118 ? -15.239 -1.727 22.776 1.00 95.25 118 VAL A N 1
ATOM 947 C CA . VAL A 1 118 ? -13.851 -2.161 23.035 1.00 95.25 118 VAL A CA 1
ATOM 948 C C . VAL A 1 118 ? -13.429 -3.391 22.219 1.00 95.25 118 VAL A C 1
ATOM 950 O O . VAL A 1 118 ? -12.261 -3.493 21.839 1.00 95.25 118 VAL A O 1
ATOM 953 N N . GLN A 1 119 ? -14.325 -4.353 21.982 1.00 95.25 119 GLN A N 1
ATOM 954 C CA . GLN A 1 119 ? -14.004 -5.529 21.166 1.00 95.25 119 GLN A CA 1
ATOM 955 C C . GLN A 1 119 ? -13.971 -5.199 19.673 1.00 95.25 119 GLN A C 1
ATOM 957 O O . GLN A 1 119 ? -13.089 -5.701 18.976 1.00 95.25 119 GLN A O 1
ATOM 962 N N . ALA A 1 120 ? -14.886 -4.347 19.202 1.00 94.25 120 ALA A N 1
ATOM 963 C CA . ALA A 1 120 ? -14.896 -3.862 17.826 1.00 94.25 120 ALA A CA 1
ATOM 964 C C . ALA A 1 120 ? -13.600 -3.101 17.507 1.00 94.25 120 ALA A C 1
ATOM 966 O O . ALA A 1 120 ? -12.839 -3.536 16.649 1.00 94.25 120 ALA A O 1
ATOM 967 N N . GLU A 1 121 ? -13.257 -2.093 18.309 1.00 94.62 121 GLU A N 1
ATOM 968 C CA . GLU A 1 121 ? -12.046 -1.281 18.129 1.00 94.62 121 GLU A CA 1
ATOM 969 C C . GLU A 1 121 ? -10.761 -2.123 18.211 1.00 94.62 121 GLU A C 1
ATOM 971 O O . GLU A 1 121 ? -9.787 -1.910 17.493 1.00 94.62 121 GLU A O 1
ATOM 976 N N . ARG A 1 122 ? -10.730 -3.153 19.071 1.00 94.88 122 ARG A N 1
ATOM 977 C CA . ARG A 1 122 ? -9.594 -4.093 19.123 1.00 94.88 122 ARG A CA 1
ATOM 978 C C . ARG A 1 122 ? -9.417 -4.877 17.834 1.00 94.88 122 ARG A C 1
ATOM 980 O O . ARG A 1 122 ? -8.275 -5.187 17.486 1.00 94.88 122 ARG A O 1
ATOM 987 N N . ARG A 1 123 ? -10.523 -5.252 17.197 1.00 95.94 123 ARG A N 1
ATOM 988 C CA . ARG A 1 123 ? -10.513 -5.956 15.922 1.00 95.94 123 ARG A CA 1
ATOM 989 C C . ARG A 1 123 ? -10.072 -5.017 14.807 1.00 95.94 123 ARG A C 1
ATOM 991 O O . ARG A 1 123 ? -9.160 -5.386 14.084 1.00 95.94 123 ARG A O 1
ATOM 998 N N . GLU A 1 124 ? -10.611 -3.804 14.748 1.00 94.31 124 GLU A N 1
ATOM 999 C CA . GLU A 1 124 ? -10.221 -2.796 13.751 1.00 94.31 124 GLU A CA 1
ATOM 1000 C C . GLU A 1 124 ? -8.721 -2.473 13.839 1.00 94.31 124 GLU A C 1
ATOM 1002 O O . GLU A 1 124 ? -7.999 -2.601 12.854 1.00 94.31 124 GLU A O 1
ATOM 1007 N N . ILE A 1 125 ? -8.185 -2.269 15.048 1.00 94.88 125 ILE A N 1
ATOM 1008 C CA . ILE A 1 125 ? -6.736 -2.102 15.261 1.00 94.88 125 ILE A CA 1
ATOM 1009 C C . ILE A 1 125 ? -5.929 -3.329 14.804 1.00 94.88 125 ILE A C 1
ATOM 1011 O O . ILE A 1 125 ? -4.770 -3.195 14.400 1.00 94.88 125 ILE A O 1
ATOM 1015 N N . HIS A 1 126 ? -6.464 -4.542 14.958 1.00 96.31 126 HIS A N 1
ATOM 1016 C CA . HIS A 1 126 ? -5.778 -5.763 14.532 1.00 96.31 126 HIS A CA 1
ATOM 1017 C C . HIS A 1 126 ? -5.755 -5.891 13.007 1.00 96.31 126 HIS A C 1
ATOM 1019 O O . HIS A 1 126 ? -4.694 -6.166 12.438 1.00 96.31 126 HIS A O 1
ATOM 1025 N N . ASP A 1 127 ? -6.898 -5.652 12.375 1.00 95.38 127 ASP A N 1
ATOM 1026 C CA . ASP A 1 127 ? -7.075 -5.713 10.930 1.00 95.38 127 ASP A CA 1
ATOM 1027 C C . ASP A 1 127 ? -6.225 -4.613 10.269 1.00 95.38 127 ASP A C 1
ATOM 1029 O O . ASP A 1 127 ? -5.338 -4.930 9.475 1.00 95.38 127 ASP A O 1
ATOM 1033 N N . GLY A 1 128 ? -6.303 -3.367 10.749 1.00 95.06 128 GLY A N 1
ATOM 1034 C CA . GLY A 1 128 ? -5.470 -2.260 10.266 1.00 95.06 128 GLY A CA 1
ATOM 1035 C C . GLY A 1 128 ? -3.966 -2.492 10.461 1.00 95.06 128 GLY A C 1
ATOM 1036 O O . GLY A 1 128 ? -3.147 -2.116 9.626 1.00 95.06 128 GLY A O 1
ATOM 1037 N N . LYS A 1 129 ? -3.536 -3.182 11.530 1.00 95.25 129 LYS A N 1
ATOM 1038 C CA . LYS A 1 129 ? -2.120 -3.589 11.680 1.00 95.25 129 LYS A CA 1
ATOM 1039 C C . LYS A 1 129 ? -1.686 -4.629 10.653 1.00 95.25 129 LYS A C 1
ATOM 1041 O O . LYS A 1 129 ? -0.493 -4.688 10.335 1.00 95.25 129 LYS A O 1
ATOM 1046 N N . THR A 1 130 ? -2.608 -5.478 10.217 1.00 95.88 130 THR A N 1
ATOM 1047 C CA . THR A 1 130 ? -2.352 -6.502 9.205 1.00 95.88 130 THR A CA 1
ATOM 1048 C C . THR A 1 130 ? -2.231 -5.851 7.832 1.00 95.88 130 THR A C 1
ATOM 1050 O O . THR A 1 130 ? -1.215 -6.075 7.175 1.00 95.88 130 THR A O 1
ATOM 1053 N N . GLU A 1 131 ? -3.158 -4.959 7.483 1.00 93.31 131 GLU A N 1
ATOM 1054 C CA . GLU A 1 131 ? -3.113 -4.127 6.268 1.00 93.31 131 GLU A CA 1
ATOM 1055 C C . GLU A 1 131 ? -1.815 -3.306 6.215 1.00 93.31 131 GLU A C 1
ATOM 1057 O O . GLU A 1 131 ? -0.995 -3.492 5.318 1.00 93.31 131 GLU A O 1
ATOM 1062 N N . LEU A 1 132 ? -1.478 -2.587 7.294 1.00 95.06 132 LEU A N 1
ATOM 1063 C CA . LEU A 1 132 ? -0.223 -1.831 7.390 1.00 95.06 132 LEU A CA 1
ATOM 1064 C C . LEU A 1 132 ? 1.031 -2.697 7.178 1.00 95.06 132 LEU A C 1
ATOM 1066 O O . LEU A 1 132 ? 2.094 -2.206 6.771 1.00 95.06 132 LEU A O 1
ATOM 1070 N N . ARG A 1 133 ? 0.980 -3.978 7.554 1.00 95.62 133 ARG A N 1
ATOM 1071 C CA . ARG A 1 133 ? 2.096 -4.905 7.340 1.00 95.62 133 ARG A CA 1
ATOM 1072 C C . ARG A 1 133 ? 2.192 -5.309 5.872 1.00 95.62 133 ARG A C 1
ATOM 1074 O O . ARG A 1 133 ? 3.317 -5.418 5.376 1.00 95.62 133 ARG A O 1
ATOM 1081 N N . GLU A 1 134 ? 1.060 -5.541 5.224 1.00 95.25 134 GLU A N 1
ATOM 1082 C CA . GLU A 1 134 ? 0.961 -5.852 3.802 1.00 95.25 134 GLU A CA 1
ATOM 1083 C C . GLU A 1 134 ? 1.424 -4.671 2.949 1.00 95.25 134 GLU A C 1
ATOM 1085 O O . GLU A 1 134 ? 2.378 -4.821 2.187 1.00 95.25 134 GLU A O 1
ATOM 1090 N N . ASP A 1 135 ? 0.926 -3.467 3.210 1.00 92.31 135 ASP A N 1
ATOM 1091 C CA . ASP A 1 135 ? 1.334 -2.243 2.518 1.00 92.31 135 ASP A CA 1
ATOM 1092 C C . ASP A 1 135 ? 2.836 -1.985 2.628 1.00 92.31 135 ASP A C 1
ATOM 1094 O O . ASP A 1 135 ? 3.530 -1.645 1.667 1.00 92.31 135 ASP A O 1
ATOM 1098 N N . ARG A 1 136 ? 3.409 -2.212 3.815 1.00 95.31 136 ARG A N 1
ATOM 1099 C CA . ARG A 1 136 ? 4.865 -2.114 3.993 1.00 95.31 136 ARG A CA 1
ATOM 1100 C C . ARG A 1 136 ? 5.636 -3.158 3.202 1.00 95.31 136 ARG A C 1
ATOM 1102 O O . ARG A 1 136 ? 6.786 -2.888 2.840 1.00 95.31 136 ARG A O 1
ATOM 1109 N N . ARG A 1 137 ? 5.073 -4.353 3.029 1.00 96.06 137 ARG A N 1
ATOM 1110 C CA . ARG A 1 137 ? 5.674 -5.411 2.218 1.00 96.06 137 ARG A CA 1
ATOM 1111 C C . ARG A 1 137 ? 5.617 -5.015 0.745 1.00 96.06 137 ARG A C 1
ATOM 1113 O O . ARG A 1 137 ? 6.671 -5.036 0.121 1.00 96.06 137 ARG A O 1
ATOM 1120 N N . ASN A 1 138 ? 4.472 -4.543 0.263 1.00 93.19 138 ASN A N 1
ATOM 1121 C CA . ASN A 1 138 ? 4.284 -4.082 -1.113 1.00 93.19 138 ASN A CA 1
ATOM 1122 C C . ASN A 1 138 ? 5.254 -2.937 -1.436 1.00 93.19 138 ASN A C 1
ATOM 1124 O O . ASN A 1 138 ? 6.135 -3.097 -2.269 1.00 93.19 138 ASN A O 1
ATOM 1128 N N . VAL A 1 139 ? 5.298 -1.884 -0.609 1.00 94.38 139 VAL A N 1
ATOM 1129 C CA . VAL A 1 139 ? 6.263 -0.775 -0.767 1.00 94.38 139 VAL A CA 1
ATOM 1130 C C . VAL A 1 139 ? 7.726 -1.238 -0.755 1.00 94.38 139 VAL A C 1
ATOM 1132 O O . VAL A 1 139 ? 8.613 -0.564 -1.291 1.00 94.38 139 VAL A O 1
ATOM 1135 N N . ARG A 1 140 ? 8.044 -2.333 -0.058 1.00 95.75 140 ARG A N 1
ATOM 1136 C CA . ARG A 1 140 ? 9.397 -2.904 -0.064 1.00 95.75 140 ARG A CA 1
ATOM 1137 C C . ARG A 1 140 ? 9.674 -3.643 -1.370 1.00 95.75 140 ARG A C 1
ATOM 1139 O O . ARG A 1 140 ? 10.802 -3.542 -1.855 1.00 95.75 140 ARG A O 1
ATOM 1146 N N . ASP A 1 141 ? 8.695 -4.375 -1.877 1.00 94.69 141 ASP A N 1
ATOM 1147 C CA . ASP A 1 141 ? 8.770 -5.100 -3.138 1.00 94.69 141 ASP A CA 1
ATOM 1148 C C . ASP A 1 141 ? 8.891 -4.104 -4.306 1.00 94.69 141 ASP A C 1
ATOM 1150 O O . ASP A 1 141 ? 9.917 -4.135 -4.982 1.00 94.69 141 ASP A O 1
ATOM 1154 N N . ASP A 1 142 ? 8.032 -3.085 -4.392 1.00 91.44 142 ASP A N 1
ATOM 1155 C CA . ASP A 1 142 ? 8.098 -2.033 -5.425 1.00 91.44 142 ASP A CA 1
ATOM 1156 C C . ASP A 1 142 ? 9.456 -1.309 -5.430 1.00 91.44 142 ASP A C 1
ATOM 1158 O O . ASP A 1 142 ? 10.030 -0.963 -6.461 1.00 91.44 142 ASP A O 1
ATOM 1162 N N . LYS A 1 143 ? 10.037 -1.079 -4.244 1.00 93.69 143 LYS A N 1
ATOM 1163 C CA . LYS A 1 143 ? 11.378 -0.480 -4.134 1.00 93.69 143 LYS A CA 1
ATOM 1164 C C . LYS A 1 143 ? 12.477 -1.391 -4.656 1.00 93.69 143 LYS A C 1
ATOM 1166 O O . LYS A 1 143 ? 13.493 -0.881 -5.136 1.00 93.69 143 LYS A O 1
ATOM 1171 N N . ARG A 1 144 ? 12.348 -2.701 -4.444 1.00 94.50 144 ARG A N 1
ATOM 1172 C CA . ARG A 1 144 ? 13.309 -3.678 -4.956 1.00 94.50 144 ARG A CA 1
ATOM 1173 C C . ARG A 1 144 ? 13.217 -3.706 -6.474 1.00 94.50 144 ARG A C 1
ATOM 1175 O O . ARG A 1 144 ? 14.266 -3.668 -7.111 1.00 94.50 144 ARG A O 1
ATOM 1182 N N . ASP A 1 145 ? 12.008 -3.703 -7.008 1.00 90.94 145 ASP A N 1
ATOM 1183 C CA . ASP A 1 145 ? 11.760 -3.797 -8.439 1.00 90.94 145 ASP A CA 1
ATOM 1184 C C . ASP A 1 145 ? 12.261 -2.511 -9.125 1.00 90.94 145 ASP A C 1
ATOM 1186 O O . ASP A 1 145 ? 13.169 -2.587 -9.948 1.00 90.94 145 ASP A O 1
ATOM 1190 N N . LEU A 1 146 ? 11.934 -1.323 -8.593 1.00 91.44 146 LEU A N 1
ATOM 1191 C CA . LEU A 1 146 ? 12.527 -0.041 -9.020 1.00 91.44 146 LEU A CA 1
ATOM 1192 C C . LEU A 1 146 ? 14.069 -0.047 -9.012 1.00 91.44 146 LEU A C 1
ATOM 1194 O O . LEU A 1 146 ? 14.726 0.581 -9.852 1.00 91.44 146 LEU A O 1
ATOM 1198 N N . PHE A 1 147 ? 14.685 -0.692 -8.016 1.00 92.75 147 PHE A N 1
ATOM 1199 C CA . PHE A 1 147 ? 16.142 -0.799 -7.941 1.00 92.75 147 PHE A CA 1
ATOM 1200 C C . PHE A 1 147 ? 16.704 -1.714 -9.035 1.00 92.75 147 PHE A C 1
ATOM 1202 O O . PHE A 1 147 ? 17.765 -1.399 -9.585 1.00 92.75 147 PHE A O 1
ATOM 1209 N N . GLN A 1 148 ? 16.015 -2.814 -9.350 1.00 91.94 148 GLN A N 1
ATOM 1210 C CA . GLN A 1 148 ? 16.367 -3.725 -10.438 1.00 91.94 148 GLN A CA 1
ATOM 1211 C C . GLN A 1 148 ? 16.214 -3.032 -11.794 1.00 91.94 148 GLN A C 1
ATOM 1213 O O . GLN A 1 148 ? 17.229 -2.904 -12.483 1.00 91.94 148 GLN A O 1
ATOM 1218 N N . SER A 1 149 ? 15.055 -2.428 -12.086 1.00 88.94 149 SER A N 1
ATOM 1219 C CA . SER A 1 149 ? 14.797 -1.660 -13.316 1.00 88.94 149 SER A CA 1
ATOM 1220 C C . SER A 1 149 ? 15.872 -0.589 -13.530 1.00 88.94 149 SER A C 1
ATOM 1222 O O . SER A 1 149 ? 16.469 -0.449 -14.598 1.00 88.94 149 SER A O 1
ATOM 1224 N N . ARG A 1 150 ? 16.245 0.139 -12.466 1.00 89.62 150 ARG A N 1
ATOM 1225 C CA . ARG A 1 150 ? 17.314 1.149 -12.534 1.00 89.62 150 ARG A CA 1
ATOM 1226 C C . ARG A 1 150 ? 18.701 0.546 -12.776 1.00 89.62 150 ARG A C 1
ATOM 1228 O O . ARG A 1 150 ? 19.542 1.188 -13.416 1.00 89.62 150 ARG A O 1
ATOM 1235 N N . ARG A 1 151 ? 18.993 -0.623 -12.203 1.00 91.44 151 ARG A N 1
ATOM 1236 C CA . ARG A 1 151 ? 20.276 -1.315 -12.381 1.00 91.44 151 ARG A CA 1
ATOM 1237 C C . ARG A 1 151 ? 20.414 -1.829 -13.810 1.00 91.44 151 ARG A C 1
ATOM 1239 O O . ARG A 1 151 ? 21.484 -1.648 -14.387 1.00 91.44 151 ARG A O 1
ATOM 1246 N N . GLU A 1 152 ? 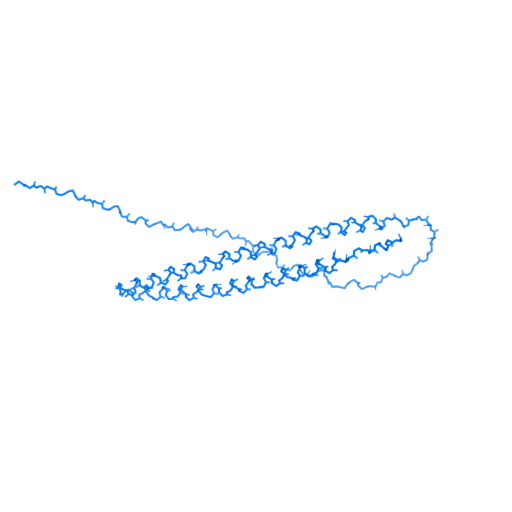19.361 -2.420 -14.353 1.00 86.56 152 GLU A N 1
ATOM 1247 C CA . GLU A 1 152 ? 19.290 -2.937 -15.722 1.00 86.56 152 GLU A CA 1
ATOM 1248 C C . GLU A 1 152 ? 19.421 -1.800 -16.726 1.00 86.56 152 GLU A C 1
ATOM 1250 O O . GLU A 1 152 ? 20.385 -1.785 -17.492 1.00 86.56 152 GLU A O 1
ATOM 1255 N N . TYR A 1 153 ? 18.619 -0.744 -16.569 1.00 87.56 153 TYR A N 1
ATOM 1256 C CA . TYR A 1 153 ? 18.733 0.472 -17.371 1.00 87.56 153 TYR A CA 1
ATOM 1257 C C . TYR A 1 153 ? 20.159 1.059 -17.349 1.00 87.56 153 TYR A C 1
ATOM 1259 O O . TYR A 1 153 ? 20.694 1.518 -18.360 1.00 87.56 153 TYR A O 1
ATOM 1267 N N . ARG A 1 154 ? 20.835 1.042 -16.191 1.00 88.81 154 ARG A N 1
ATOM 1268 C CA . ARG A 1 154 ? 22.236 1.486 -16.095 1.00 88.81 154 ARG A CA 1
ATOM 1269 C C . ARG A 1 154 ? 23.210 0.515 -16.770 1.00 88.81 154 ARG A C 1
ATOM 1271 O O . ARG A 1 154 ? 24.218 0.968 -17.301 1.00 88.81 154 ARG A O 1
ATOM 1278 N N . SER A 1 155 ? 22.973 -0.787 -16.701 1.00 88.00 155 SER A N 1
ATOM 1279 C CA . SER A 1 155 ? 23.830 -1.800 -17.324 1.00 88.00 155 SER A CA 1
ATOM 1280 C C . SER A 1 155 ? 23.756 -1.730 -18.850 1.00 88.00 155 SER A C 1
ATOM 1282 O O . SER A 1 155 ? 24.783 -1.791 -19.526 1.00 88.00 155 SER A O 1
ATOM 1284 N N . GLU A 1 156 ? 22.547 -1.555 -19.374 1.00 84.12 156 GLU A N 1
ATOM 1285 C CA . GLU A 1 156 ? 22.247 -1.547 -20.802 1.00 84.12 156 GLU A CA 1
ATOM 1286 C C . GLU A 1 156 ? 22.622 -0.219 -21.465 1.00 84.12 156 GLU A C 1
ATOM 1288 O O . GLU A 1 156 ? 23.422 -0.188 -22.403 1.00 84.12 156 GLU A O 1
ATOM 1293 N N . TYR A 1 157 ? 22.157 0.901 -20.907 1.00 83.25 157 TYR A N 1
ATOM 1294 C CA . TYR A 1 157 ? 22.357 2.230 -21.497 1.00 83.25 157 TYR A CA 1
ATOM 1295 C C . TYR A 1 157 ? 23.506 3.030 -20.869 1.00 83.25 157 TYR A C 1
ATOM 1297 O O . TYR A 1 157 ? 23.799 4.142 -21.309 1.00 83.25 157 TYR A O 1
ATOM 1305 N N . GLY A 1 158 ? 24.156 2.517 -19.820 1.00 74.31 158 GLY A N 1
ATOM 1306 C CA . GLY A 1 158 ? 25.175 3.243 -19.052 1.00 74.31 158 GLY A CA 1
ATOM 1307 C C . GLY A 1 158 ? 26.627 2.942 -19.420 1.00 74.31 158 GLY A C 1
ATOM 1308 O O . GLY A 1 158 ? 27.516 3.281 -18.631 1.00 74.31 158 GLY A O 1
ATOM 1309 N N . LYS A 1 159 ? 26.911 2.330 -20.581 1.00 69.12 159 LYS A N 1
ATOM 1310 C CA . LYS A 1 159 ? 28.302 2.177 -21.040 1.00 69.12 159 LYS A CA 1
ATOM 1311 C C . LYS A 1 159 ? 28.937 3.562 -21.246 1.00 69.12 159 LYS A C 1
ATOM 1313 O O . LYS A 1 159 ? 28.347 4.394 -21.936 1.00 69.12 159 LYS A O 1
ATOM 1318 N N . PRO A 1 160 ? 30.134 3.838 -20.689 1.00 57.16 160 PRO A N 1
ATOM 1319 C CA . PRO A 1 160 ? 30.864 5.043 -21.050 1.00 57.16 160 PRO A CA 1
ATOM 1320 C C . PRO A 1 160 ? 31.148 4.965 -22.551 1.00 57.16 160 PRO A C 1
ATOM 1322 O O . PRO A 1 160 ? 31.747 3.994 -23.015 1.00 57.16 160 PRO A O 1
ATOM 1325 N N . GLY A 1 161 ? 30.688 5.962 -23.312 1.00 59.09 161 GLY A N 1
ATOM 1326 C CA . GLY A 1 161 ? 31.058 6.093 -24.721 1.00 59.09 161 GLY A CA 1
ATOM 1327 C C . GLY A 1 161 ? 32.583 6.026 -24.875 1.00 59.09 161 GLY A C 1
ATOM 1328 O O . GLY A 1 161 ? 33.297 6.326 -23.907 1.00 59.09 161 GLY A O 1
ATOM 1329 N N . PRO A 1 162 ? 33.101 5.610 -26.048 1.00 60.62 162 PRO A N 1
ATOM 1330 C CA . PRO A 1 162 ? 34.537 5.514 -26.264 1.00 60.62 162 PRO A CA 1
ATOM 1331 C C . PRO A 1 162 ? 35.160 6.845 -25.858 1.00 60.62 162 PRO A C 1
ATOM 1333 O O . PRO A 1 162 ? 34.837 7.890 -26.423 1.00 60.62 162 PRO A O 1
ATOM 1336 N N . ARG A 1 163 ? 36.003 6.821 -24.818 1.00 64.38 163 ARG A N 1
ATOM 1337 C CA . ARG A 1 163 ? 36.832 7.971 -24.475 1.00 64.38 163 ARG A CA 1
ATOM 1338 C C . ARG A 1 163 ? 37.698 8.199 -25.698 1.00 64.38 163 ARG A C 1
ATOM 1340 O O . ARG A 1 163 ? 38.628 7.428 -25.925 1.00 64.38 163 ARG A O 1
ATOM 1347 N N . ALA A 1 164 ? 37.332 9.190 -26.509 1.00 54.84 164 ALA A N 1
ATOM 1348 C CA . ALA A 1 164 ? 38.170 9.668 -27.587 1.00 54.84 164 ALA A CA 1
ATOM 1349 C C . ALA A 1 164 ? 39.533 9.946 -26.952 1.00 54.84 164 ALA A C 1
ATOM 1351 O O . ALA A 1 164 ? 39.657 10.826 -26.098 1.00 54.84 164 ALA A O 1
ATOM 1352 N N . ARG A 1 165 ? 40.525 9.108 -27.269 1.00 58.12 165 ARG A N 1
ATOM 1353 C CA . ARG A 1 165 ? 41.912 9.420 -26.957 1.00 58.12 165 ARG A CA 1
ATOM 1354 C C . ARG A 1 165 ? 42.197 10.690 -27.745 1.00 58.12 165 ARG A C 1
ATOM 1356 O O . ARG A 1 165 ? 42.228 10.648 -28.970 1.00 58.12 165 ARG A O 1
ATOM 1363 N N . ALA A 1 166 ? 42.277 11.811 -27.038 1.00 58.22 166 ALA A N 1
ATOM 1364 C CA . ALA A 1 166 ? 42.829 13.031 -27.588 1.00 58.22 166 ALA A CA 1
ATOM 1365 C C . ALA A 1 166 ? 44.281 12.711 -27.965 1.00 58.22 166 ALA A C 1
ATOM 1367 O O . ALA A 1 166 ? 45.052 12.294 -27.097 1.00 58.22 166 ALA A O 1
ATOM 1368 N N . ASN A 1 167 ? 44.578 12.789 -29.263 1.00 56.41 167 ASN A N 1
ATOM 1369 C CA . ASN A 1 167 ? 45.946 12.862 -29.767 1.00 56.41 167 ASN A CA 1
ATOM 1370 C C . ASN A 1 167 ? 46.477 14.276 -29.549 1.00 56.41 167 ASN A C 1
ATOM 1372 O O . ASN A 1 167 ? 45.663 15.219 -29.689 1.00 56.41 167 ASN A O 1
#

Foldseek 3Di:
DDDDDDDPDDPDDDDDDDDPPPPPDDDPDDDDPDDPPDDPDDDDDDDDDDDDDDDPDPPVVVVVVVVVVVLVVLVVVLVVLVVQLVVLVVVLVVLVVQLVVLVVQLVVCVVVVPPVSVVVSVVSNVVSVVVSVVSVVSSVVSVVVSVVSVVVSCVVVVDDDPPPPDD

Radius of gyration: 32.59 Å; chains: 1; bounding box: 89×66×94 Å

Secondary structure (DSSP, 8-state):
---PPP---PPP---PPPP------------------S--------------------HHHHHHHHHHHHHHHHHHHHHHHHHHHHHHHHHHHHHHHHHHHHHHHHHHHHHHT-HHHHHHHHHHHHHHHHHHHHHHHHHHHHHHHHHHHHHHHHHHH-PPP------

pLDDT: mean 74.43, std 20.22, range [40.03, 96.31]

Sequence (167 aa):
MLRAFPVVILPATEHRPKPVLTRITLNPSMENAMHPFKQALLAVATALTMPLAWAQSTDVTSTRTQASTEQREDRREIREDRREVRDGKGEVRQDRRDIYQDSRDLYQARREGDKAGVQAERREIHDGKTELREDRRNVRDDKRDLFQSRREYRSEYGKPGPRARAN